Protein AF-A0A533XWW4-F1 (afdb_monomer_lite)

Structure (mmCIF, N/CA/C/O backbone):
data_AF-A0A533XWW4-F1
#
_entry.id   AF-A0A533XWW4-F1
#
loop_
_atom_site.group_PDB
_atom_site.id
_atom_site.type_symbol
_atom_site.label_atom_id
_atom_site.label_alt_id
_atom_site.label_comp_id
_atom_site.label_asym_id
_atom_site.label_entity_id
_atom_site.label_seq_id
_atom_site.pdbx_PDB_ins_code
_atom_site.Cartn_x
_atom_site.Cartn_y
_atom_site.Cartn_z
_atom_site.occupancy
_atom_site.B_iso_or_equiv
_atom_site.auth_seq_id
_atom_site.auth_comp_id
_atom_site.auth_asym_id
_atom_site.auth_atom_id
_atom_site.pdbx_PDB_model_num
ATOM 1 N N . MET A 1 1 ? -3.104 15.341 33.920 1.00 35.41 1 MET A N 1
ATOM 2 C CA . MET A 1 1 ? -3.691 14.794 32.678 1.00 35.41 1 MET A CA 1
ATOM 3 C C . MET A 1 1 ? -2.950 15.408 31.501 1.00 35.41 1 MET A C 1
ATOM 5 O O . MET A 1 1 ? -3.301 16.493 31.060 1.00 35.41 1 MET A O 1
ATOM 9 N N . LEU A 1 2 ? -1.852 14.774 31.086 1.00 34.50 2 LEU A N 1
ATOM 10 C CA . LEU A 1 2 ? -1.050 15.206 29.943 1.00 34.50 2 LEU A CA 1
ATOM 11 C C . LEU A 1 2 ? -1.757 14.670 28.690 1.00 34.50 2 LEU A C 1
ATOM 13 O O . LEU A 1 2 ? -1.839 13.457 28.516 1.00 34.50 2 LEU A O 1
ATOM 17 N N . ARG A 1 3 ? -2.361 15.544 27.879 1.00 37.84 3 ARG A N 1
ATOM 18 C CA . ARG A 1 3 ? -2.904 15.144 26.575 1.00 37.84 3 ARG A CA 1
ATOM 19 C C . ARG A 1 3 ? -1.717 14.771 25.686 1.00 37.84 3 ARG A C 1
ATOM 21 O O . ARG A 1 3 ? -0.974 15.659 25.280 1.00 37.84 3 ARG A O 1
ATOM 28 N N . LEU A 1 4 ? -1.533 13.474 25.441 1.00 42.34 4 LEU A N 1
ATOM 29 C CA . LEU A 1 4 ? -0.709 12.967 24.345 1.00 42.34 4 LEU A CA 1
ATOM 30 C C . LEU A 1 4 ? -1.200 13.645 23.061 1.00 42.34 4 LEU A C 1
ATOM 32 O O . LEU A 1 4 ? -2.386 13.569 22.736 1.00 42.34 4 LEU A O 1
ATOM 36 N N . MET A 1 5 ? -0.324 14.393 22.390 1.00 41.97 5 MET A N 1
ATOM 37 C CA . MET A 1 5 ? -0.609 14.818 21.024 1.00 41.97 5 MET A CA 1
ATOM 38 C C . MET A 1 5 ? -0.634 13.557 20.155 1.00 41.97 5 MET A C 1
ATOM 40 O O . MET A 1 5 ? 0.304 12.772 20.264 1.00 41.97 5 MET A O 1
ATOM 44 N N . PRO A 1 6 ? -1.664 13.350 19.318 1.00 55.75 6 PRO A N 1
ATOM 45 C CA . PRO A 1 6 ? -1.704 12.203 18.419 1.00 55.75 6 PRO A CA 1
ATOM 46 C C . PRO A 1 6 ? -0.539 12.295 17.429 1.00 55.75 6 PRO A C 1
ATOM 48 O O . PRO A 1 6 ? -0.222 13.395 16.957 1.00 55.75 6 PRO A O 1
ATOM 51 N N . LEU A 1 7 ? 0.088 11.161 17.103 1.00 51.41 7 LEU A N 1
ATOM 52 C CA . LEU A 1 7 ? 1.226 11.064 16.179 1.00 51.41 7 LEU A CA 1
ATOM 53 C C . LEU A 1 7 ? 0.977 11.816 14.858 1.00 51.41 7 LEU A C 1
ATOM 55 O O . LEU A 1 7 ? 1.877 12.455 14.309 1.00 51.41 7 LEU A O 1
ATOM 59 N N . ALA A 1 8 ? -0.280 11.835 14.401 1.00 51.16 8 ALA A N 1
ATOM 60 C CA . ALA A 1 8 ? -0.736 12.590 13.240 1.00 51.16 8 ALA A CA 1
ATOM 61 C C . ALA A 1 8 ? -0.413 14.100 13.313 1.00 51.16 8 ALA A C 1
ATOM 63 O O . ALA A 1 8 ? -0.042 14.706 12.305 1.00 51.16 8 ALA A O 1
ATOM 64 N N . LEU A 1 9 ? -0.495 14.727 14.494 1.00 48.00 9 LEU A N 1
ATOM 65 C CA . LEU A 1 9 ? -0.122 16.137 14.666 1.00 48.00 9 LEU A CA 1
ATOM 66 C C . LEU A 1 9 ? 1.398 16.349 14.694 1.00 48.00 9 LEU A C 1
ATOM 68 O O . LEU A 1 9 ? 1.871 17.389 14.233 1.00 48.00 9 LEU A O 1
ATOM 72 N N . ALA A 1 10 ? 2.168 15.386 15.205 1.00 50.72 10 ALA A N 1
ATOM 73 C CA . ALA A 1 10 ? 3.628 15.467 15.213 1.00 50.72 10 ALA A CA 1
ATOM 74 C C . ALA A 1 10 ? 4.204 15.322 13.791 1.00 50.72 10 ALA A C 1
ATOM 76 O O . ALA A 1 10 ? 5.084 16.091 13.396 1.00 50.72 10 ALA A O 1
ATOM 77 N N . CYS A 1 11 ? 3.640 14.426 12.973 1.00 49.22 11 CYS A N 1
ATOM 78 C CA . CYS A 1 11 ? 4.008 14.284 11.562 1.00 49.22 11 CYS A CA 1
ATOM 79 C C . CYS A 1 11 ? 3.660 15.531 10.731 1.00 49.22 11 CYS A C 1
ATOM 81 O O . CYS A 1 11 ? 4.443 15.930 9.864 1.00 49.22 11 CYS A O 1
ATOM 83 N N . ALA A 1 12 ? 2.538 16.199 11.027 1.00 49.59 12 ALA A N 1
ATOM 84 C CA . ALA A 1 12 ? 2.126 17.421 10.332 1.00 49.59 12 ALA A CA 1
ATOM 85 C C . ALA A 1 12 ? 3.141 18.570 10.480 1.00 49.59 12 ALA A C 1
ATOM 87 O O . ALA A 1 12 ? 3.329 19.357 9.551 1.00 49.59 12 ALA A O 1
ATOM 88 N N . LEU A 1 13 ? 3.831 18.651 11.622 1.00 44.44 13 LEU A N 1
ATOM 89 C CA . LEU A 1 13 ? 4.848 19.675 11.875 1.00 44.44 13 LEU A CA 1
ATOM 90 C C . LEU A 1 13 ? 6.190 19.367 11.196 1.00 44.44 13 LEU A C 1
ATOM 92 O O . LEU A 1 13 ? 6.916 20.296 10.846 1.00 44.44 13 LEU A O 1
ATOM 96 N N . TRP A 1 14 ? 6.512 18.092 10.965 1.00 44.16 14 TRP A N 1
ATOM 97 C CA . TRP A 1 14 ? 7.781 17.699 10.345 1.00 44.16 14 TRP A CA 1
ATOM 98 C C . TRP A 1 14 ? 7.737 17.772 8.810 1.00 44.16 14 TRP A C 1
ATOM 100 O O . TRP A 1 14 ? 8.684 18.236 8.176 1.00 44.16 14 TRP A O 1
ATOM 110 N N . VAL A 1 15 ? 6.606 17.407 8.198 1.00 46.91 15 VAL A N 1
ATOM 111 C CA . VAL A 1 15 ? 6.446 17.391 6.731 1.00 46.91 15 VAL A CA 1
ATOM 112 C C . VAL A 1 15 ? 6.350 18.799 6.119 1.00 46.91 15 VAL A C 1
ATOM 114 O O . VAL A 1 15 ? 6.721 19.004 4.961 1.00 46.91 15 VAL A O 1
ATOM 117 N N . ASN A 1 16 ? 5.907 19.797 6.889 1.00 41.97 16 ASN A N 1
ATOM 118 C CA . ASN A 1 16 ? 5.680 21.153 6.381 1.00 41.97 16 ASN A CA 1
ATOM 119 C C . ASN A 1 16 ? 6.978 21.914 6.027 1.00 41.97 16 ASN A C 1
ATOM 121 O O . ASN A 1 16 ? 6.935 22.876 5.265 1.00 41.97 16 ASN A O 1
ATOM 125 N N . SER A 1 17 ? 8.139 21.473 6.526 1.00 36.72 17 SER A N 1
ATOM 126 C CA . SER A 1 17 ? 9.431 22.135 6.272 1.00 36.72 17 SER A CA 1
ATOM 127 C C . SER A 1 17 ? 10.129 21.699 4.975 1.00 36.72 17 SER A C 1
ATOM 129 O O . SER A 1 17 ? 11.136 22.301 4.611 1.00 36.72 17 SER A O 1
ATOM 131 N N . ALA A 1 18 ? 9.622 20.684 4.259 1.00 37.06 18 ALA A N 1
ATOM 132 C CA . ALA A 1 18 ? 10.317 20.089 3.105 1.00 37.06 18 ALA A CA 1
ATOM 133 C C . ALA A 1 18 ? 9.547 20.146 1.767 1.00 37.06 18 ALA A C 1
ATOM 135 O O . ALA A 1 18 ? 10.072 19.724 0.737 1.00 37.06 18 ALA A O 1
ATOM 136 N N . ALA A 1 19 ? 8.309 20.647 1.743 1.00 40.72 19 ALA A N 1
ATOM 137 C CA . ALA A 1 19 ? 7.398 20.487 0.609 1.00 40.72 19 ALA A CA 1
ATOM 138 C C . ALA A 1 19 ? 7.054 21.820 -0.083 1.00 40.72 19 ALA A C 1
ATOM 140 O O . ALA A 1 19 ? 6.301 22.634 0.447 1.00 40.72 19 ALA A O 1
ATOM 141 N N . GLY A 1 20 ? 7.552 22.013 -1.311 1.00 40.22 20 GLY A N 1
ATOM 142 C CA . GLY A 1 20 ? 7.026 23.023 -2.239 1.00 40.22 20 GLY A CA 1
ATOM 143 C C . GLY A 1 20 ? 5.555 22.766 -2.610 1.00 40.22 20 GLY A C 1
ATOM 144 O O . GLY A 1 20 ? 5.030 21.672 -2.400 1.00 40.22 20 GLY A O 1
ATOM 145 N N . GLU A 1 21 ? 4.886 23.771 -3.182 1.00 44.47 21 GLU A N 1
ATOM 146 C CA . GLU A 1 21 ? 3.436 23.802 -3.466 1.00 44.47 21 GLU A CA 1
ATOM 147 C C . GLU A 1 21 ? 2.877 22.584 -4.225 1.00 44.47 21 GLU A C 1
ATOM 149 O O . GLU A 1 21 ? 1.736 22.198 -3.986 1.00 44.47 21 GLU A O 1
ATOM 154 N N . SER A 1 22 ? 3.681 21.913 -5.058 1.00 48.97 22 SER A N 1
ATOM 155 C CA . SER A 1 22 ? 3.277 20.712 -5.809 1.00 48.97 22 SER A CA 1
ATOM 156 C C . SER A 1 22 ? 3.201 19.421 -4.981 1.00 48.97 22 SER A C 1
ATOM 158 O O . SER A 1 22 ? 2.670 18.422 -5.458 1.00 48.97 22 SER A O 1
ATOM 160 N N . ASN A 1 23 ? 3.718 19.410 -3.748 1.00 58.47 23 ASN A N 1
ATOM 161 C CA . ASN A 1 23 ? 3.800 18.209 -2.910 1.00 58.47 23 ASN A CA 1
ATOM 162 C C . ASN A 1 23 ? 2.691 18.151 -1.835 1.00 58.47 23 ASN A C 1
ATOM 164 O O . ASN A 1 23 ? 2.550 17.138 -1.154 1.00 58.47 23 ASN A O 1
ATOM 168 N N . ARG A 1 24 ? 1.881 19.214 -1.686 1.00 61.25 24 ARG A N 1
ATOM 169 C CA . ARG A 1 24 ? 0.810 19.307 -0.670 1.00 61.25 24 ARG A CA 1
ATOM 170 C C . ARG A 1 24 ? -0.312 18.265 -0.834 1.00 61.25 24 ARG A C 1
ATOM 172 O O . ARG A 1 24 ? -0.668 17.665 0.182 1.00 61.25 24 ARG A O 1
ATOM 179 N N . PRO A 1 25 ? -0.833 17.981 -2.048 1.00 67.00 25 PRO A N 1
ATOM 180 C CA . PRO A 1 25 ? -1.888 16.977 -2.214 1.00 67.00 25 PRO A CA 1
ATOM 181 C C . PRO A 1 25 ? -1.401 15.574 -1.833 1.00 67.00 25 PRO A C 1
ATOM 183 O O . PRO A 1 25 ? -2.083 14.857 -1.105 1.00 67.00 25 PRO A O 1
ATOM 186 N N . LEU A 1 26 ? -0.169 15.234 -2.235 1.00 78.69 26 LEU A N 1
ATOM 187 C CA . LEU A 1 26 ? 0.505 13.964 -1.947 1.00 78.69 26 LEU A CA 1
ATOM 188 C C . LEU A 1 26 ? 0.697 13.734 -0.441 1.00 78.69 26 LEU A C 1
ATOM 190 O O . LEU A 1 26 ? 0.470 12.632 0.053 1.00 78.69 26 LEU A O 1
ATOM 194 N N . VAL A 1 27 ? 1.043 14.771 0.323 1.00 83.25 27 VAL A N 1
ATOM 195 C CA . VAL A 1 27 ? 1.107 14.667 1.791 1.00 83.25 27 VAL A CA 1
ATOM 196 C C . VAL A 1 27 ? -0.260 14.311 2.382 1.00 83.25 27 VAL A C 1
ATOM 198 O O . VAL A 1 27 ? -0.339 13.464 3.270 1.00 83.25 27 VAL A O 1
ATOM 201 N N . GLY A 1 28 ? -1.341 14.893 1.855 1.00 88.44 28 GLY A N 1
ATOM 202 C CA . GLY A 1 28 ? -2.703 14.603 2.303 1.00 88.44 28 GLY A CA 1
ATOM 203 C C . GLY A 1 28 ? -3.083 13.124 2.182 1.00 88.44 28 GLY A C 1
ATOM 204 O O . GLY A 1 28 ? -3.747 12.596 3.070 1.00 88.44 28 GLY A O 1
ATOM 205 N N . HIS A 1 29 ? -2.634 12.433 1.131 1.00 92.69 29 HIS A N 1
ATOM 206 C CA . HIS A 1 29 ? -2.883 10.997 0.939 1.00 92.69 29 HIS A CA 1
ATOM 207 C C . HIS A 1 29 ? -2.251 10.142 2.042 1.00 92.69 29 HIS A C 1
ATOM 209 O O . HIS A 1 29 ? -2.929 9.307 2.642 1.00 92.69 29 HIS A O 1
ATOM 215 N N . ILE A 1 30 ? -0.985 10.409 2.369 1.00 93.81 30 ILE A N 1
ATOM 216 C CA . ILE A 1 30 ? -0.261 9.690 3.426 1.00 93.81 30 ILE A CA 1
ATOM 217 C C . ILE A 1 30 ? -0.901 9.943 4.785 1.00 93.81 30 ILE A C 1
ATOM 219 O O . ILE A 1 30 ? -1.168 9.002 5.527 1.00 93.81 30 ILE A O 1
ATOM 223 N N . MET A 1 31 ? -1.200 11.207 5.091 1.00 93.00 31 MET A N 1
ATOM 224 C CA . MET A 1 31 ? -1.840 11.563 6.354 1.00 93.00 31 MET A CA 1
ATOM 225 C C . MET A 1 31 ? -3.202 10.878 6.498 1.00 93.00 31 MET A C 1
ATOM 227 O O . MET A 1 31 ? -3.516 10.375 7.574 1.00 93.00 31 MET A O 1
ATOM 231 N N . ALA A 1 32 ? -4.008 10.828 5.432 1.00 95.38 32 ALA A N 1
ATOM 232 C CA . ALA A 1 32 ? -5.315 10.178 5.472 1.00 95.38 32 ALA A CA 1
ATOM 233 C C . ALA A 1 32 ? -5.200 8.663 5.682 1.00 95.38 32 ALA A C 1
ATOM 235 O O . ALA A 1 32 ? -5.974 8.102 6.451 1.00 95.38 32 ALA A O 1
ATOM 236 N N . LEU A 1 33 ? -4.221 8.003 5.052 1.00 96.88 33 LEU A N 1
ATOM 237 C CA . LEU A 1 33 ? -3.943 6.586 5.298 1.00 96.88 33 LEU A CA 1
ATOM 238 C C . LEU A 1 33 ? -3.525 6.329 6.749 1.00 96.88 33 LEU A C 1
ATOM 240 O O . LEU A 1 33 ? -4.076 5.435 7.384 1.00 96.88 33 LEU A O 1
ATOM 244 N N . LEU A 1 34 ? -2.606 7.134 7.290 1.00 96.19 34 LEU A N 1
ATOM 245 C CA . LEU A 1 34 ? -2.166 7.006 8.681 1.00 96.19 34 LEU A CA 1
ATOM 246 C C . LEU A 1 34 ? -3.325 7.211 9.664 1.00 96.19 34 LEU A C 1
ATOM 248 O O . LEU A 1 34 ? -3.467 6.416 10.585 1.00 96.19 34 LEU A O 1
ATOM 252 N N . ALA A 1 35 ? -4.194 8.199 9.430 1.00 95.81 35 ALA A N 1
ATOM 253 C CA . ALA A 1 35 ? -5.383 8.423 10.255 1.00 95.81 35 ALA A CA 1
ATOM 254 C C . ALA A 1 35 ? -6.359 7.232 10.211 1.00 95.81 35 ALA A C 1
ATOM 256 O O . ALA A 1 35 ? -6.913 6.842 11.234 1.00 95.81 35 ALA A O 1
ATOM 257 N N . VAL A 1 36 ? -6.542 6.613 9.039 1.00 97.56 36 VAL A N 1
ATOM 258 C CA . VAL A 1 36 ? -7.357 5.394 8.896 1.00 97.56 36 VAL A CA 1
ATOM 259 C C . VAL A 1 36 ? -6.735 4.207 9.638 1.00 97.56 36 VAL A C 1
ATOM 261 O O . VAL A 1 36 ? -7.461 3.416 10.236 1.00 97.56 36 VAL A O 1
ATOM 264 N N . PHE A 1 37 ? -5.409 4.062 9.616 1.00 97.88 37 PHE A N 1
ATOM 265 C CA . PHE A 1 37 ? -4.715 2.996 10.345 1.00 97.88 37 PHE A CA 1
ATOM 266 C C . PHE A 1 37 ? -4.738 3.213 11.861 1.00 97.88 37 PHE A C 1
ATOM 268 O O . PHE A 1 37 ? -4.892 2.247 12.607 1.00 97.88 37 PHE A O 1
ATOM 275 N N . GLU A 1 38 ? -4.636 4.465 12.310 1.00 96.12 38 GLU A N 1
ATOM 276 C CA . GLU A 1 38 ? -4.811 4.854 13.713 1.00 96.12 38 GLU A CA 1
ATOM 277 C C . GLU A 1 38 ? -6.229 4.522 14.188 1.00 96.12 38 GLU A C 1
ATOM 279 O O . GLU A 1 38 ? -6.406 3.875 15.214 1.00 96.12 38 GLU A O 1
ATOM 284 N N . GLU A 1 39 ? -7.247 4.874 13.398 1.00 96.75 39 GLU A N 1
ATOM 285 C CA . GLU A 1 39 ? -8.649 4.591 13.717 1.00 96.75 39 GLU A CA 1
ATOM 286 C C . GLU A 1 39 ? -8.971 3.086 13.759 1.00 96.75 39 GLU A C 1
ATOM 288 O O . GLU A 1 39 ? -9.871 2.660 14.485 1.00 96.75 39 GLU A O 1
ATOM 293 N N . ALA A 1 40 ? -8.235 2.271 13.003 1.00 97.12 40 ALA A N 1
ATOM 294 C CA . ALA A 1 40 ? -8.332 0.815 13.061 1.00 97.12 40 ALA A CA 1
ATOM 295 C C . ALA A 1 40 ? -7.555 0.184 14.230 1.00 97.12 40 ALA A C 1
ATOM 297 O O . ALA A 1 40 ? -7.709 -1.019 14.445 1.00 97.12 40 ALA A O 1
ATOM 298 N N . ASP A 1 41 ? -6.746 0.958 14.963 1.00 96.06 41 ASP A N 1
ATOM 299 C CA . ASP A 1 41 ? -5.834 0.472 16.008 1.00 96.06 41 ASP A CA 1
ATOM 300 C C . ASP A 1 41 ? -4.830 -0.575 15.479 1.00 96.06 41 ASP A C 1
ATOM 302 O O .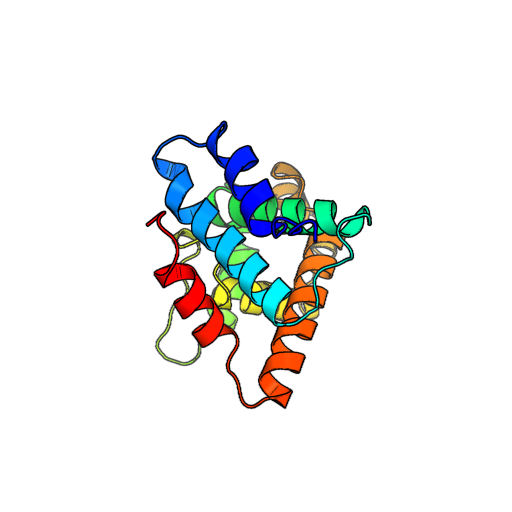 ASP A 1 41 ? -4.597 -1.619 16.085 1.00 96.06 41 ASP A O 1
ATOM 306 N N . VAL A 1 42 ? -4.269 -0.327 14.285 1.00 96.50 42 VAL A N 1
ATOM 307 C CA . VAL A 1 42 ? -3.305 -1.239 13.623 1.00 96.50 42 VAL A CA 1
ATOM 308 C C . VAL A 1 42 ? -1.941 -0.609 13.360 1.00 96.50 42 VAL A C 1
ATOM 310 O O . VAL A 1 42 ? -1.078 -1.230 12.736 1.00 96.50 42 VAL A O 1
ATOM 313 N N . LEU A 1 43 ? -1.736 0.636 13.792 1.00 93.69 43 LEU A N 1
ATOM 314 C CA . LEU A 1 43 ? -0.415 1.245 13.719 1.00 93.69 43 LEU A CA 1
ATOM 315 C C . LEU A 1 43 ? 0.543 0.516 14.671 1.00 93.69 43 LEU A C 1
ATOM 317 O O . LEU A 1 43 ? 0.159 0.192 15.799 1.00 93.69 43 LEU A O 1
ATOM 321 N N . PRO A 1 44 ? 1.802 0.280 14.257 1.00 88.94 44 PRO A N 1
ATOM 322 C CA . PRO A 1 44 ? 2.826 -0.160 15.188 1.00 88.94 44 PRO A CA 1
ATOM 323 C C . PRO A 1 44 ? 2.956 0.841 16.350 1.00 88.94 44 PRO A C 1
ATOM 325 O O . PRO A 1 44 ? 2.733 2.039 16.145 1.00 88.94 44 PRO A O 1
ATOM 328 N N . PRO A 1 45 ? 3.348 0.393 17.557 1.00 86.94 45 PRO A N 1
ATOM 329 C CA . PRO A 1 45 ? 3.563 1.295 18.684 1.00 86.94 45 PRO A CA 1
ATOM 330 C C . PRO A 1 45 ? 4.518 2.434 18.315 1.00 86.94 45 PRO A C 1
ATOM 332 O O . PRO A 1 45 ? 5.547 2.192 17.691 1.00 86.94 45 PRO A O 1
ATOM 335 N N . GLU A 1 46 ? 4.229 3.663 18.749 1.00 79.06 46 GLU A N 1
ATOM 336 C CA . GLU A 1 46 ? 5.008 4.856 18.366 1.00 79.06 46 GLU A CA 1
ATOM 337 C C . GLU A 1 46 ? 6.502 4.762 18.723 1.00 79.06 46 GLU A C 1
ATOM 339 O O . GLU A 1 46 ? 7.355 5.352 18.065 1.00 79.06 46 GLU A O 1
ATOM 344 N N . THR A 1 47 ? 6.830 4.013 19.778 1.00 81.50 47 THR A N 1
ATOM 345 C CA . THR A 1 47 ? 8.206 3.787 20.238 1.00 81.50 47 THR A CA 1
ATOM 346 C C . THR A 1 47 ? 8.924 2.670 19.478 1.00 81.50 47 THR A C 1
ATOM 348 O O . THR A 1 47 ? 10.117 2.455 19.702 1.00 81.50 47 THR A O 1
ATOM 351 N N . ALA A 1 48 ? 8.219 1.933 18.616 1.00 86.56 48 ALA A N 1
ATOM 352 C CA . ALA A 1 48 ? 8.780 0.851 17.825 1.00 86.56 48 ALA A CA 1
ATOM 353 C C . ALA A 1 48 ? 9.421 1.395 16.533 1.00 86.56 48 ALA A C 1
ATOM 355 O O . ALA A 1 48 ? 8.833 2.253 15.872 1.00 86.56 48 ALA A O 1
ATOM 356 N N . PRO A 1 49 ? 10.582 0.857 16.108 1.00 87.88 49 PRO A N 1
ATOM 357 C CA . PRO A 1 49 ? 11.199 1.218 14.827 1.00 87.88 49 PRO A CA 1
ATOM 358 C C . PRO A 1 49 ? 10.250 1.069 13.626 1.00 87.88 49 PRO A C 1
ATOM 360 O O . PRO A 1 49 ? 10.260 1.900 12.719 1.00 87.88 49 PRO A O 1
ATOM 363 N N . GLU A 1 50 ? 9.370 0.065 13.675 1.00 89.75 50 GLU A N 1
ATOM 364 C CA . GLU A 1 50 ? 8.406 -0.269 12.622 1.00 89.75 50 GLU A CA 1
ATOM 365 C C . GLU A 1 50 ? 7.412 0.871 12.319 1.00 89.75 50 GLU A C 1
ATOM 367 O O . GLU A 1 50 ? 6.971 1.017 11.180 1.00 89.75 50 GLU A O 1
ATOM 372 N N . ALA A 1 51 ? 7.084 1.730 13.296 1.00 88.06 51 ALA A N 1
ATOM 373 C CA . ALA A 1 51 ? 6.208 2.883 13.064 1.00 88.06 51 ALA A CA 1
ATOM 374 C C . ALA A 1 51 ? 6.853 3.891 12.098 1.00 88.06 51 ALA A C 1
ATOM 376 O O . ALA A 1 51 ? 6.206 4.392 11.175 1.00 88.06 51 ALA A O 1
ATOM 377 N N . ASN A 1 52 ? 8.150 4.152 12.274 1.00 90.06 52 ASN A N 1
ATOM 378 C CA . ASN A 1 52 ? 8.905 5.036 11.392 1.00 90.06 52 ASN A CA 1
ATOM 379 C C . ASN A 1 52 ? 9.137 4.395 10.014 1.00 90.06 52 ASN A C 1
ATOM 381 O O . ASN A 1 52 ? 9.052 5.076 8.991 1.00 90.06 52 ASN A O 1
ATOM 385 N N . GLU A 1 53 ? 9.375 3.082 9.981 1.00 94.25 53 GLU A N 1
ATOM 386 C CA . GLU A 1 53 ? 9.483 2.310 8.737 1.00 94.25 53 GLU A CA 1
ATOM 387 C C . GLU A 1 53 ? 8.190 2.382 7.915 1.00 94.25 53 GLU A C 1
ATOM 389 O O . GLU A 1 53 ? 8.251 2.667 6.723 1.00 94.25 53 GLU A O 1
ATOM 394 N N . LEU A 1 54 ? 7.015 2.241 8.540 1.00 95.94 54 LEU A N 1
ATOM 395 C CA . LEU A 1 54 ? 5.728 2.351 7.847 1.00 95.94 54 LEU A CA 1
ATOM 396 C C . LEU A 1 54 ? 5.537 3.733 7.206 1.00 95.94 54 LEU A C 1
ATOM 398 O O . LEU A 1 54 ? 5.103 3.832 6.056 1.00 95.94 54 LEU A O 1
ATOM 402 N N . ILE A 1 55 ? 5.866 4.806 7.930 1.00 92.44 55 ILE A N 1
ATOM 403 C CA . ILE A 1 55 ? 5.757 6.177 7.410 1.00 92.44 55 ILE A CA 1
ATOM 404 C C . ILE A 1 55 ? 6.681 6.360 6.200 1.00 92.44 55 ILE A C 1
ATOM 406 O O . ILE A 1 55 ? 6.251 6.882 5.167 1.00 92.44 55 ILE A O 1
ATOM 410 N N . HIS A 1 56 ? 7.933 5.906 6.296 1.00 94.19 56 HIS A N 1
ATOM 411 C CA . HIS A 1 56 ? 8.879 5.958 5.183 1.00 94.19 56 HIS A CA 1
ATOM 412 C C . HIS A 1 56 ? 8.403 5.134 3.986 1.00 94.19 56 HIS A C 1
ATOM 414 O O . HIS A 1 56 ? 8.380 5.665 2.875 1.00 94.19 56 HIS A O 1
ATOM 420 N N . ALA A 1 57 ? 7.946 3.901 4.213 1.00 97.00 57 ALA A N 1
ATOM 421 C CA . ALA A 1 57 ? 7.419 3.015 3.184 1.00 97.00 57 ALA A CA 1
ATOM 422 C C . ALA A 1 57 ? 6.279 3.677 2.396 1.00 97.00 57 ALA A C 1
ATOM 424 O O . ALA A 1 57 ? 6.304 3.691 1.163 1.00 97.00 57 ALA A O 1
ATOM 425 N N . LEU A 1 58 ? 5.320 4.298 3.093 1.00 97.00 58 LEU A N 1
ATOM 426 C CA . LEU A 1 58 ? 4.194 5.004 2.476 1.00 97.00 58 LEU A CA 1
ATOM 427 C C . LEU A 1 58 ? 4.663 6.206 1.638 1.00 97.00 58 LEU A C 1
ATOM 429 O O . LEU A 1 58 ? 4.270 6.350 0.477 1.00 97.00 58 LEU A O 1
ATOM 433 N N . ILE A 1 59 ? 5.529 7.059 2.198 1.00 94.56 59 ILE A N 1
ATOM 434 C CA . ILE A 1 59 ? 6.035 8.262 1.515 1.00 94.56 59 ILE A CA 1
ATOM 435 C C . ILE A 1 59 ? 6.844 7.888 0.267 1.00 94.56 59 ILE A C 1
ATOM 437 O O . ILE A 1 59 ? 6.638 8.455 -0.810 1.00 94.56 59 ILE A O 1
ATOM 441 N N . GLN A 1 60 ? 7.763 6.936 0.404 1.00 96.56 60 GLN A N 1
ATOM 442 C CA . GLN A 1 60 ? 8.665 6.511 -0.662 1.00 96.56 60 GLN A CA 1
ATOM 443 C C . GLN A 1 60 ? 7.917 5.760 -1.762 1.00 96.56 60 GLN A C 1
ATOM 445 O O . GLN A 1 60 ? 8.150 6.016 -2.942 1.00 96.56 60 GLN A O 1
ATOM 450 N N . THR A 1 61 ? 6.948 4.917 -1.401 1.00 97.50 61 THR A N 1
ATOM 451 C CA . THR A 1 61 ? 6.100 4.227 -2.382 1.00 97.50 61 THR A CA 1
ATOM 452 C C . THR A 1 61 ? 5.226 5.205 -3.146 1.00 97.50 61 THR A C 1
ATOM 454 O O . THR A 1 61 ? 5.114 5.089 -4.364 1.00 97.50 61 THR A O 1
ATOM 457 N N . GLN A 1 62 ? 4.663 6.221 -2.487 1.00 96.38 62 GLN A N 1
ATOM 458 C CA . GLN A 1 62 ? 3.954 7.280 -3.199 1.00 96.38 62 GLN A CA 1
ATOM 459 C C . GLN A 1 62 ? 4.874 8.032 -4.167 1.00 96.38 62 GLN A C 1
ATOM 461 O O . GLN A 1 62 ? 4.466 8.344 -5.288 1.00 96.38 62 GLN A O 1
ATOM 466 N N . ALA A 1 63 ? 6.114 8.317 -3.766 1.00 94.81 63 ALA A N 1
ATOM 467 C CA . ALA A 1 63 ? 7.088 8.933 -4.657 1.00 94.81 63 ALA A CA 1
ATOM 468 C C . ALA A 1 63 ? 7.409 8.022 -5.855 1.00 94.81 63 ALA A C 1
ATOM 470 O O . ALA A 1 63 ? 7.376 8.498 -6.987 1.00 94.81 63 ALA A O 1
ATOM 471 N N . ALA A 1 64 ? 7.629 6.723 -5.639 1.00 96.69 64 ALA A N 1
ATOM 472 C CA . ALA A 1 64 ? 7.866 5.759 -6.712 1.00 96.69 64 ALA A CA 1
ATOM 473 C C . ALA A 1 64 ? 6.667 5.659 -7.671 1.00 96.69 64 ALA A C 1
ATOM 475 O O . ALA A 1 64 ? 6.840 5.724 -8.887 1.00 96.69 64 ALA A O 1
ATOM 476 N N . LEU A 1 65 ? 5.449 5.579 -7.131 1.00 95.94 65 LEU A N 1
ATOM 477 C CA . LEU A 1 65 ? 4.199 5.528 -7.891 1.00 95.94 65 LEU A CA 1
ATOM 478 C C . LEU A 1 65 ? 4.027 6.754 -8.800 1.00 95.94 65 LEU A C 1
ATOM 480 O O . LEU A 1 65 ? 3.654 6.623 -9.964 1.00 95.94 65 LEU A O 1
ATOM 484 N N . THR A 1 66 ? 4.319 7.944 -8.273 1.00 94.06 66 THR A N 1
ATOM 485 C CA . THR A 1 66 ? 4.036 9.219 -8.953 1.00 94.06 66 THR A CA 1
ATOM 486 C C . THR A 1 66 ? 5.188 9.734 -9.816 1.00 94.06 66 THR A C 1
ATOM 488 O O . THR A 1 66 ? 4.946 10.488 -10.758 1.00 94.06 66 THR A O 1
ATOM 491 N N . LYS A 1 67 ? 6.439 9.364 -9.510 1.00 94.38 67 LYS A N 1
ATOM 492 C CA . LYS A 1 67 ? 7.643 9.989 -10.093 1.00 94.38 67 LYS A CA 1
ATOM 493 C C . LYS A 1 67 ? 8.609 9.015 -10.762 1.00 94.38 67 LYS A C 1
ATOM 495 O O . LYS A 1 67 ? 9.529 9.487 -11.428 1.00 94.38 67 LYS A O 1
ATOM 500 N N . SER A 1 68 ? 8.453 7.696 -10.608 1.00 94.94 68 SER A N 1
ATOM 501 C CA . SER A 1 68 ? 9.398 6.748 -11.212 1.00 94.94 68 SER A CA 1
ATOM 502 C C . SER A 1 68 ? 9.437 6.897 -12.732 1.00 94.94 68 SER A C 1
ATOM 504 O O . SER A 1 68 ? 8.402 6.939 -13.399 1.00 94.94 68 SER A O 1
ATOM 506 N N . THR A 1 69 ? 10.644 6.956 -13.289 1.00 95.88 69 THR A N 1
ATOM 507 C CA . THR A 1 69 ? 10.887 6.947 -14.737 1.00 95.88 69 THR A CA 1
ATOM 508 C C . THR A 1 69 ? 11.248 5.551 -15.245 1.00 95.88 69 THR A C 1
ATOM 510 O O . THR A 1 69 ? 11.207 5.320 -16.455 1.00 95.88 69 THR A O 1
ATOM 513 N N . ASN A 1 70 ? 11.518 4.600 -14.342 1.00 97.81 70 ASN A N 1
ATOM 514 C CA . ASN A 1 70 ? 11.826 3.215 -14.676 1.00 97.81 70 ASN A CA 1
AT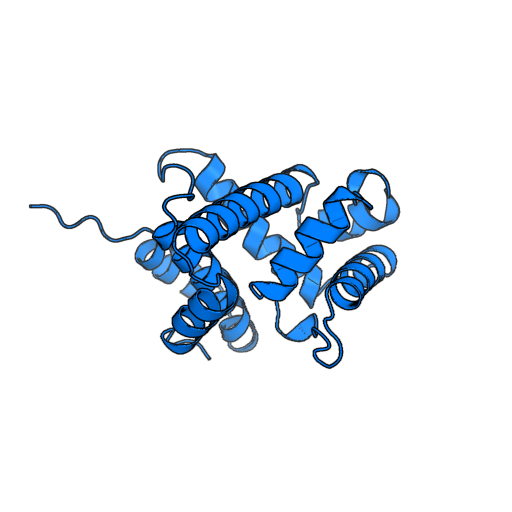OM 515 C C . ASN A 1 70 ? 10.617 2.543 -15.372 1.00 97.81 70 ASN A C 1
ATOM 517 O O . ASN A 1 70 ? 9.544 2.399 -14.770 1.00 97.81 70 ASN A O 1
ATOM 521 N N . PRO A 1 71 ? 10.752 2.085 -16.634 1.00 97.50 71 PRO A N 1
ATOM 522 C CA . PRO A 1 71 ? 9.628 1.527 -17.383 1.00 97.50 71 PRO A CA 1
ATOM 523 C C . PRO A 1 71 ? 9.058 0.229 -16.807 1.00 97.50 71 PRO A C 1
ATOM 525 O O . PRO A 1 71 ? 7.892 -0.074 -17.059 1.00 97.50 71 PRO A O 1
ATOM 528 N N . ALA A 1 72 ? 9.858 -0.583 -16.112 1.00 97.88 72 ALA A N 1
ATOM 529 C CA . ALA A 1 72 ? 9.389 -1.822 -15.496 1.00 97.88 72 ALA A CA 1
ATOM 530 C C . ALA A 1 72 ? 8.546 -1.515 -14.253 1.00 97.88 72 ALA A C 1
ATOM 532 O O . ALA A 1 72 ? 7.420 -1.997 -14.153 1.00 97.88 72 ALA A O 1
ATOM 533 N N . THR A 1 73 ? 9.033 -0.636 -13.375 1.00 97.56 73 THR A N 1
ATOM 534 C CA . THR A 1 73 ? 8.314 -0.193 -12.170 1.00 97.56 73 THR A CA 1
ATOM 535 C C . THR A 1 73 ? 7.008 0.521 -12.513 1.00 97.56 73 THR A C 1
ATOM 537 O O . THR A 1 73 ? 5.961 0.176 -11.969 1.00 97.56 73 THR A O 1
ATOM 540 N N . ARG A 1 74 ? 7.019 1.439 -13.491 1.00 96.44 74 ARG A N 1
ATOM 541 C CA . ARG A 1 74 ? 5.791 2.098 -13.972 1.00 96.44 74 ARG A CA 1
ATOM 542 C C . ARG A 1 74 ? 4.757 1.101 -14.494 1.00 96.44 74 ARG A C 1
ATOM 544 O O . ARG A 1 74 ? 3.575 1.232 -14.194 1.00 96.44 74 ARG A O 1
ATOM 551 N N . ARG A 1 75 ? 5.193 0.107 -15.279 1.00 96.31 75 ARG A N 1
ATOM 552 C CA . ARG A 1 75 ? 4.306 -0.949 -15.796 1.00 96.31 75 ARG A CA 1
ATOM 553 C C . ARG A 1 75 ? 3.765 -1.834 -14.681 1.00 96.31 75 ARG A C 1
ATOM 555 O O . ARG A 1 75 ? 2.603 -2.212 -14.742 1.00 96.31 75 ARG A O 1
ATOM 562 N N . TRP A 1 76 ? 4.581 -2.138 -13.676 1.00 96.69 76 TRP A N 1
ATOM 563 C CA . TRP A 1 76 ? 4.161 -2.924 -12.521 1.00 96.69 76 TRP A CA 1
ATOM 564 C C . TRP A 1 76 ? 3.053 -2.210 -11.734 1.00 96.69 76 TRP A C 1
ATOM 566 O O . TRP A 1 76 ? 2.006 -2.808 -11.502 1.00 96.69 76 TRP A O 1
ATOM 576 N N . PHE A 1 77 ? 3.217 -0.915 -11.430 1.00 96.25 77 PHE A N 1
ATOM 577 C CA . PHE A 1 77 ? 2.159 -0.121 -10.792 1.00 96.25 77 PHE A CA 1
ATOM 578 C C . PHE A 1 77 ? 0.909 -0.009 -11.668 1.00 96.25 77 PHE A C 1
ATOM 580 O O . PHE A 1 77 ? -0.196 -0.217 -11.180 1.00 96.25 77 PHE A O 1
ATOM 587 N N . ALA A 1 78 ? 1.069 0.262 -12.966 1.00 94.12 78 ALA A N 1
ATOM 588 C CA . ALA A 1 78 ? -0.064 0.344 -13.883 1.00 94.12 78 ALA A CA 1
ATOM 589 C C . ALA A 1 78 ? -0.851 -0.977 -13.957 1.00 94.12 78 ALA A C 1
ATOM 591 O O . ALA A 1 78 ? -2.074 -0.958 -14.019 1.00 94.12 78 ALA A O 1
ATOM 592 N N . GLU A 1 79 ? -0.182 -2.133 -13.927 1.00 94.12 79 GLU A N 1
ATOM 593 C CA . GLU A 1 79 ? -0.868 -3.428 -13.880 1.00 94.12 79 GLU A CA 1
ATOM 594 C C . GLU A 1 79 ? -1.639 -3.622 -12.572 1.00 94.12 79 GLU A C 1
ATOM 596 O O . GLU A 1 79 ? -2.784 -4.073 -12.609 1.00 94.12 79 GLU A O 1
ATOM 601 N N . ALA A 1 80 ? -1.034 -3.260 -11.437 1.00 94.25 80 ALA A N 1
ATOM 602 C CA . ALA A 1 80 ? -1.687 -3.347 -10.136 1.00 94.25 80 ALA A CA 1
ATOM 603 C C . ALA A 1 80 ? -2.987 -2.533 -10.112 1.00 94.25 80 ALA A C 1
ATOM 605 O O . ALA A 1 80 ? -4.045 -3.063 -9.773 1.00 94.25 80 ALA A O 1
ATOM 606 N N . LEU A 1 81 ? -2.914 -1.272 -10.548 1.00 93.06 81 LEU A N 1
ATOM 607 C CA . LEU A 1 81 ? -4.055 -0.360 -10.587 1.00 93.06 81 LEU A CA 1
ATOM 608 C C . LEU A 1 81 ? -5.156 -0.869 -11.525 1.00 93.06 81 LEU A C 1
ATOM 610 O O . LEU A 1 81 ? -6.297 -0.995 -11.086 1.00 93.06 81 LEU A O 1
ATOM 614 N N . ARG A 1 82 ? -4.809 -1.292 -12.749 1.00 89.81 82 ARG A N 1
ATOM 615 C CA . ARG A 1 82 ? -5.785 -1.818 -13.723 1.00 89.81 82 ARG A CA 1
ATOM 616 C C . ARG A 1 82 ? -6.520 -3.068 -13.242 1.00 89.81 82 ARG A C 1
ATOM 618 O O . ARG A 1 82 ? -7.678 -3.271 -13.582 1.00 89.81 82 ARG A O 1
ATOM 625 N N . ARG A 1 83 ? -5.865 -3.941 -12.467 1.00 82.50 83 ARG A N 1
ATOM 626 C CA . ARG A 1 83 ? -6.491 -5.181 -11.965 1.00 82.50 83 ARG A CA 1
ATOM 627 C C . ARG A 1 83 ? -7.412 -4.973 -10.772 1.00 82.50 83 ARG A C 1
ATOM 629 O O . ARG A 1 83 ? -8.224 -5.851 -10.494 1.00 82.50 83 ARG A O 1
ATOM 636 N N . SER A 1 84 ? -7.287 -3.848 -10.075 1.00 75.75 84 SER A N 1
ATOM 637 C CA . SER A 1 84 ? -8.198 -3.488 -8.985 1.00 75.75 84 SER A CA 1
ATOM 638 C C . SER A 1 84 ? -9.526 -2.895 -9.452 1.00 75.75 84 SER A C 1
ATOM 640 O O . SER A 1 84 ? -10.431 -2.719 -8.637 1.00 75.75 84 SER A O 1
ATOM 642 N N . GLU A 1 85 ? -9.661 -2.586 -10.744 1.00 64.62 85 GLU A N 1
ATOM 643 C CA . GLU A 1 85 ? -10.840 -1.914 -11.277 1.00 64.62 85 GLU A CA 1
ATOM 644 C C . GLU A 1 85 ? -12.079 -2.814 -11.174 1.00 64.62 85 GLU A C 1
ATOM 646 O O . GLU A 1 85 ? -12.225 -3.819 -11.873 1.00 64.62 85 GLU A O 1
ATOM 651 N N . ALA A 1 86 ? -13.031 -2.413 -10.328 1.00 57.47 86 ALA A N 1
ATOM 652 C CA . ALA A 1 86 ? -14.431 -2.707 -10.600 1.00 57.47 86 ALA A CA 1
ATOM 653 C C . ALA A 1 86 ? -14.834 -1.959 -11.891 1.00 57.47 86 ALA A C 1
ATOM 655 O O . ALA A 1 86 ? -14.298 -0.875 -12.140 1.00 57.47 86 ALA A O 1
ATOM 656 N N . PRO A 1 87 ? -15.769 -2.475 -12.715 1.00 48.44 87 PRO A N 1
ATOM 657 C CA . PRO A 1 87 ? -16.127 -1.830 -13.978 1.00 48.44 87 PRO A CA 1
ATOM 658 C C . PRO A 1 87 ? -16.506 -0.350 -13.778 1.00 48.44 87 PRO A C 1
ATOM 660 O O . PRO A 1 87 ? -17.533 -0.060 -13.164 1.00 48.44 87 PRO A O 1
ATOM 663 N N . GLY A 1 88 ? -15.685 0.578 -14.293 1.00 50.94 88 GLY A N 1
ATOM 664 C CA . GLY A 1 88 ? -15.978 2.019 -14.338 1.00 50.94 88 GLY A CA 1
ATOM 665 C C . GLY A 1 88 ? -15.165 2.955 -13.427 1.00 50.94 88 GLY A C 1
ATOM 666 O O . GLY A 1 88 ? -15.488 4.140 -13.395 1.00 50.94 88 GLY A O 1
ATOM 667 N N . ALA A 1 89 ? -14.134 2.486 -12.713 1.00 59.88 89 ALA A N 1
ATOM 668 C CA . ALA A 1 89 ? -13.260 3.348 -11.903 1.00 59.88 89 ALA A CA 1
ATOM 669 C C . ALA A 1 89 ? -11.774 3.089 -12.207 1.00 59.88 89 ALA A C 1
ATOM 671 O O . ALA A 1 89 ? -11.138 2.290 -11.526 1.00 59.88 89 ALA A O 1
ATOM 672 N N . GLU A 1 90 ? -11.235 3.754 -13.232 1.00 65.38 90 GLU A N 1
ATOM 673 C CA . GLU A 1 90 ? -9.800 3.722 -13.552 1.00 65.38 90 GLU A CA 1
ATOM 674 C C . GLU A 1 90 ? -9.024 4.501 -12.478 1.00 65.38 90 GLU A C 1
ATOM 676 O O . GLU A 1 90 ? -9.320 5.667 -12.211 1.00 65.38 90 GLU A O 1
ATOM 681 N N . LEU A 1 91 ? -8.064 3.848 -11.817 1.00 79.12 91 LEU A N 1
ATOM 682 C CA . LEU A 1 91 ? -7.214 4.499 -10.816 1.00 79.12 91 LEU A CA 1
ATOM 683 C C . LEU A 1 91 ? -6.028 5.185 -11.509 1.00 79.12 91 LEU A C 1
ATOM 685 O O . LEU A 1 91 ? -5.200 4.514 -12.127 1.00 79.12 91 LEU A O 1
ATOM 689 N N . ASP A 1 92 ? -5.895 6.504 -11.352 1.00 83.31 92 ASP A N 1
ATOM 690 C CA . ASP A 1 92 ? -4.751 7.255 -11.880 1.00 83.31 92 ASP A CA 1
ATOM 691 C C . ASP A 1 92 ? -3.610 7.306 -10.852 1.00 83.31 92 ASP A C 1
ATOM 693 O O . ASP A 1 92 ? -3.739 7.864 -9.762 1.00 83.31 92 ASP A O 1
ATOM 697 N N . ALA A 1 93 ? -2.440 6.779 -11.223 1.00 83.50 93 ALA A N 1
ATOM 698 C CA . ALA A 1 93 ? -1.225 6.854 -10.410 1.00 83.50 93 ALA A CA 1
ATOM 699 C C . ALA A 1 93 ? -0.832 8.298 -10.033 1.00 83.50 93 ALA A C 1
ATOM 701 O O . ALA A 1 93 ? -0.141 8.504 -9.034 1.00 83.50 93 ALA A O 1
ATOM 702 N N . ARG A 1 94 ? -1.260 9.307 -10.807 1.00 83.50 94 ARG A N 1
ATOM 703 C CA . ARG A 1 94 ? -1.018 10.733 -10.526 1.00 83.50 94 ARG A CA 1
ATOM 704 C C . ARG A 1 94 ? -1.803 11.257 -9.327 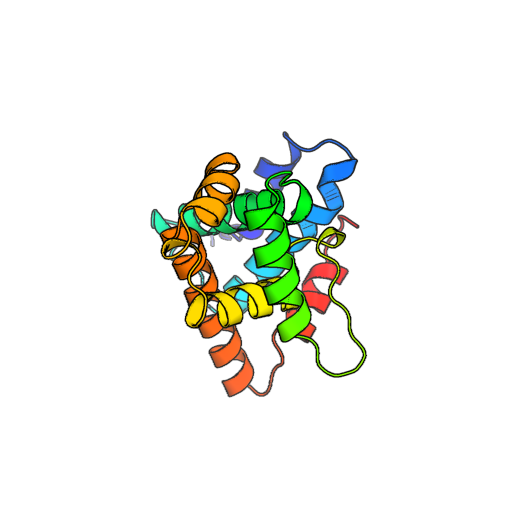1.00 83.50 94 ARG A C 1
ATOM 706 O O . ARG A 1 94 ? -1.376 12.249 -8.741 1.00 83.50 94 ARG A O 1
ATOM 713 N N . GLU A 1 95 ? -2.891 10.594 -8.939 1.00 85.62 95 GLU A N 1
ATOM 714 C CA . GLU A 1 95 ? -3.634 10.917 -7.714 1.00 85.62 95 GLU A CA 1
ATOM 715 C C . GLU A 1 95 ? -2.864 10.523 -6.447 1.00 85.62 95 GLU A C 1
ATOM 717 O O . GLU A 1 95 ? -3.247 10.894 -5.344 1.00 85.62 95 GLU A O 1
ATOM 722 N N . GLY A 1 96 ? -1.747 9.807 -6.584 1.00 90.44 96 GLY A N 1
ATOM 723 C CA . GLY A 1 96 ? -0.925 9.391 -5.460 1.00 90.44 96 GLY A CA 1
ATOM 724 C C . GLY A 1 96 ? -1.442 8.127 -4.784 1.00 90.44 96 GLY A C 1
ATOM 725 O O . GLY A 1 96 ? -2.216 7.346 -5.340 1.00 90.44 96 GLY A O 1
ATOM 726 N N . LEU A 1 97 ? -0.947 7.881 -3.572 1.00 94.75 97 LEU A N 1
ATOM 727 C CA . LEU A 1 97 ? -1.205 6.636 -2.858 1.00 94.75 97 LEU A CA 1
ATOM 728 C C . LEU A 1 97 ? -2.538 6.729 -2.103 1.00 94.75 97 LEU A C 1
ATOM 730 O O . LEU A 1 97 ? -2.577 6.949 -0.896 1.00 94.75 97 LEU A O 1
ATOM 734 N N . THR A 1 98 ? -3.649 6.596 -2.826 1.00 95.00 98 THR A N 1
ATOM 735 C CA . THR A 1 98 ? -4.991 6.511 -2.229 1.00 95.00 98 THR A CA 1
ATOM 736 C C . THR A 1 98 ? -5.215 5.169 -1.524 1.00 95.00 98 THR A C 1
ATOM 738 O O . THR A 1 98 ? -4.475 4.209 -1.745 1.00 95.00 98 THR A O 1
ATOM 741 N N . SER A 1 99 ? -6.276 5.043 -0.714 1.00 95.88 99 SER A N 1
ATOM 742 C CA . SER A 1 99 ? -6.632 3.739 -0.120 1.00 95.88 99 SER A CA 1
ATOM 743 C C . SER A 1 99 ? -6.931 2.658 -1.160 1.00 95.88 99 SER A C 1
ATOM 745 O O . SER A 1 99 ? -6.651 1.490 -0.906 1.00 95.88 99 SER A O 1
ATOM 747 N N . ARG A 1 100 ? -7.478 3.030 -2.325 1.00 95.06 100 ARG A N 1
ATOM 748 C CA . ARG A 1 100 ? -7.721 2.102 -3.440 1.00 95.06 100 ARG A CA 1
ATOM 749 C C . ARG A 1 100 ? -6.425 1.734 -4.153 1.00 95.06 100 ARG A C 1
ATOM 751 O O . ARG A 1 100 ? -6.201 0.561 -4.420 1.00 95.06 100 ARG A O 1
ATOM 758 N N . ALA A 1 101 ? -5.545 2.706 -4.392 1.00 95.62 101 ALA A N 1
ATOM 759 C CA . ALA A 1 101 ? -4.235 2.441 -4.980 1.00 95.62 101 ALA A CA 1
ATOM 760 C C . ALA A 1 101 ? -3.389 1.525 -4.081 1.00 95.62 101 ALA A C 1
ATOM 762 O O . ALA A 1 101 ? -2.786 0.572 -4.568 1.00 95.62 101 ALA A O 1
ATOM 763 N N . LEU A 1 102 ? -3.385 1.764 -2.766 1.00 97.12 102 LEU A N 1
ATOM 764 C CA . LEU A 1 102 ? -2.677 0.908 -1.818 1.00 97.12 102 LEU A CA 1
ATOM 765 C C . LEU A 1 102 ? -3.267 -0.509 -1.773 1.00 97.12 102 LEU A C 1
ATOM 767 O O . LEU A 1 102 ? -2.505 -1.474 -1.7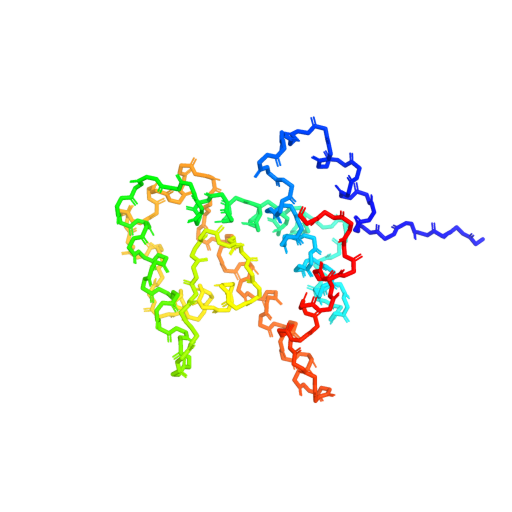63 1.00 97.12 102 LEU A O 1
ATOM 771 N N . GLU A 1 103 ? -4.597 -0.653 -1.807 1.00 96.56 103 GLU A N 1
ATOM 772 C CA . GLU A 1 103 ? -5.230 -1.974 -1.909 1.00 96.56 103 GLU A CA 1
ATOM 773 C C . GLU A 1 103 ? -4.800 -2.717 -3.173 1.00 96.56 103 GLU A C 1
ATOM 775 O O . GLU A 1 103 ? -4.405 -3.880 -3.104 1.00 96.56 103 GLU A O 1
ATOM 780 N N . ALA A 1 104 ? -4.850 -2.031 -4.315 1.00 95.44 104 ALA A N 1
ATOM 781 C CA . ALA A 1 104 ? -4.482 -2.571 -5.613 1.00 95.44 104 ALA A CA 1
ATOM 782 C C . ALA A 1 104 ? -3.032 -3.068 -5.626 1.00 95.44 104 ALA A C 1
ATOM 784 O O . ALA A 1 104 ? -2.752 -4.191 -6.042 1.00 95.44 104 ALA A O 1
ATOM 785 N N . ILE A 1 105 ? -2.116 -2.243 -5.115 1.00 96.31 105 ILE A N 1
ATOM 786 C CA . ILE A 1 105 ? -0.691 -2.559 -4.991 1.00 96.31 105 ILE A CA 1
ATOM 787 C C . ILE A 1 105 ? -0.485 -3.770 -4.078 1.00 96.31 105 ILE A C 1
ATOM 789 O O . ILE A 1 105 ? 0.220 -4.701 -4.465 1.00 96.31 105 ILE A O 1
ATOM 793 N N . ALA A 1 106 ? -1.119 -3.787 -2.901 1.00 95.69 106 ALA A N 1
ATOM 794 C CA . ALA A 1 106 ? -1.000 -4.885 -1.945 1.00 95.69 106 ALA A CA 1
ATOM 795 C C . ALA A 1 106 ? -1.529 -6.210 -2.525 1.00 95.69 106 ALA A C 1
ATOM 797 O O . ALA A 1 106 ? -0.838 -7.225 -2.478 1.00 95.69 106 ALA A O 1
ATOM 798 N N . ALA A 1 107 ? -2.718 -6.196 -3.131 1.00 94.81 107 ALA A N 1
ATOM 799 C CA . ALA A 1 107 ? -3.324 -7.381 -3.737 1.00 94.81 107 ALA A CA 1
ATOM 800 C C . ALA A 1 107 ? -2.522 -7.896 -4.945 1.00 94.81 107 ALA A C 1
ATOM 802 O O . ALA A 1 107 ? -2.386 -9.104 -5.151 1.00 94.81 107 ALA A O 1
ATOM 803 N N . TYR A 1 108 ? -1.970 -6.987 -5.750 1.00 95.62 108 TYR A N 1
ATOM 804 C CA . TYR A 1 108 ? -1.139 -7.359 -6.886 1.00 95.62 108 TYR A CA 1
ATOM 805 C C . TYR A 1 108 ? 0.196 -7.965 -6.437 1.00 95.62 108 TYR A C 1
ATOM 807 O O . TYR A 1 108 ? 0.607 -8.994 -6.977 1.00 95.62 108 TYR A O 1
ATOM 815 N N . ALA A 1 109 ? 0.838 -7.392 -5.415 1.00 95.44 109 ALA A N 1
ATOM 816 C CA . ALA A 1 109 ? 2.095 -7.892 -4.861 1.00 95.44 109 ALA A CA 1
ATOM 817 C C . ALA A 1 109 ? 1.986 -9.326 -4.314 1.00 95.44 109 ALA A C 1
ATOM 819 O O . ALA A 1 109 ? 2.934 -10.093 -4.478 1.00 95.44 109 ALA A O 1
ATOM 820 N N . ASP A 1 110 ? 0.827 -9.721 -3.770 1.00 92.88 110 ASP A N 1
ATOM 821 C CA . ASP A 1 110 ? 0.589 -11.084 -3.264 1.00 92.88 110 ASP A CA 1
ATOM 822 C C . ASP A 1 110 ? 0.751 -12.163 -4.360 1.00 92.88 110 ASP A C 1
ATOM 824 O O . ASP A 1 110 ? 1.104 -13.305 -4.071 1.00 92.88 110 ASP A O 1
ATOM 828 N N . THR A 1 111 ? 0.518 -11.819 -5.633 1.00 94.00 111 THR A N 1
ATOM 829 C CA . THR A 1 111 ? 0.624 -12.756 -6.772 1.00 94.00 111 THR A CA 1
ATOM 830 C C . THR A 1 111 ? 1.740 -12.405 -7.758 1.00 94.00 111 THR A C 1
ATOM 832 O O . THR A 1 111 ? 2.176 -13.257 -8.530 1.00 94.00 111 THR A O 1
ATOM 835 N N . HIS A 1 112 ? 2.221 -11.162 -7.734 1.00 95.06 112 HIS A N 1
ATOM 836 C CA . HIS A 1 112 ? 3.219 -10.608 -8.650 1.00 95.06 112 HIS A CA 1
ATOM 837 C C . HIS A 1 112 ? 4.291 -9.852 -7.861 1.00 95.06 112 HIS A C 1
ATOM 839 O O . HIS A 1 112 ? 4.552 -8.674 -8.122 1.00 95.06 112 HIS A O 1
ATOM 845 N N . SER A 1 113 ? 4.895 -10.532 -6.881 1.00 95.25 113 SER A N 1
ATOM 846 C CA . SER A 1 113 ? 5.881 -9.932 -5.980 1.00 95.25 113 SER A CA 1
ATOM 847 C C . SER A 1 113 ? 6.948 -9.148 -6.758 1.00 95.25 113 SER A C 1
ATOM 849 O O . SER A 1 113 ? 7.581 -9.711 -7.662 1.00 95.25 113 SER A O 1
ATOM 851 N N . PRO A 1 114 ? 7.188 -7.865 -6.422 1.00 94.56 114 PRO A N 1
ATOM 852 C CA . PRO A 1 114 ? 8.206 -7.073 -7.098 1.00 94.56 114 PRO A CA 1
ATOM 853 C C . PRO A 1 114 ? 9.603 -7.669 -6.875 1.00 94.56 114 PRO A C 1
ATOM 855 O O . PRO A 1 114 ? 10.427 -7.610 -7.779 1.00 94.56 114 PRO A O 1
ATOM 858 N N . ALA A 1 115 ? 9.843 -8.355 -5.749 1.00 95.38 115 ALA A N 1
ATOM 859 C CA . ALA A 1 115 ? 11.112 -9.024 -5.447 1.00 95.38 115 ALA A CA 1
ATOM 860 C C . ALA A 1 115 ? 11.490 -10.121 -6.460 1.00 95.38 115 ALA A C 1
ATOM 862 O O . ALA A 1 115 ? 12.672 -10.374 -6.682 1.00 95.38 115 ALA A O 1
ATOM 863 N N . ALA A 1 116 ? 10.506 -10.740 -7.122 1.00 96.12 116 ALA A N 1
ATOM 864 C CA . ALA A 1 116 ? 10.737 -11.723 -8.184 1.00 96.12 116 ALA A CA 1
ATOM 865 C C . ALA A 1 116 ? 11.142 -11.078 -9.527 1.00 96.12 116 ALA A C 1
ATOM 867 O O . ALA A 1 116 ? 11.387 -11.775 -10.514 1.00 96.12 116 ALA A O 1
ATOM 868 N N . ARG A 1 117 ? 11.184 -9.743 -9.589 1.00 96.62 117 ARG A N 1
ATOM 869 C CA . ARG A 1 117 ? 11.410 -8.937 -10.789 1.00 96.62 117 ARG A CA 1
ATOM 870 C C . ARG A 1 117 ? 12.532 -7.923 -10.532 1.00 96.62 117 ARG A C 1
ATOM 872 O O . ARG A 1 117 ? 12.255 -6.794 -10.126 1.00 96.62 117 ARG A O 1
ATOM 879 N N . PRO A 1 118 ? 13.806 -8.288 -10.781 1.00 97.19 118 PRO A N 1
ATOM 880 C CA . PRO A 1 118 ? 14.945 -7.402 -10.521 1.00 97.19 118 PRO A CA 1
ATOM 881 C C . PRO A 1 118 ? 14.847 -6.044 -11.232 1.00 97.19 118 PRO A C 1
ATOM 883 O O . PRO A 1 118 ? 15.265 -5.026 -10.691 1.00 97.19 118 PRO A O 1
ATOM 886 N N . ASP A 1 119 ? 14.246 -6.022 -12.424 1.00 97.69 119 ASP A N 1
ATOM 887 C CA . ASP A 1 119 ? 13.981 -4.816 -13.210 1.00 97.69 119 ASP A CA 1
ATOM 888 C C . ASP A 1 119 ? 12.994 -3.858 -12.524 1.00 97.69 119 ASP A C 1
ATOM 890 O O . ASP A 1 119 ? 13.189 -2.643 -12.550 1.00 97.69 119 ASP A O 1
ATOM 894 N N . VAL A 1 120 ? 11.958 -4.406 -11.882 1.00 98.12 120 VAL A N 1
ATOM 895 C CA . VAL A 1 120 ? 10.989 -3.646 -11.080 1.00 98.12 120 VAL A CA 1
ATOM 896 C C . VAL A 1 120 ? 11.631 -3.163 -9.782 1.00 98.12 120 VAL A C 1
ATOM 898 O O . VAL A 1 120 ? 11.464 -1.994 -9.428 1.00 98.12 120 VAL A O 1
ATOM 901 N N . MET A 1 121 ? 12.383 -4.030 -9.095 1.00 98.12 121 MET A N 1
ATOM 902 C CA . MET A 1 121 ? 13.059 -3.665 -7.847 1.00 98.12 121 MET A CA 1
ATOM 903 C C . MET A 1 121 ? 14.066 -2.541 -8.037 1.00 98.12 121 MET A C 1
ATOM 905 O O . MET A 1 121 ? 14.104 -1.649 -7.198 1.00 98.12 121 MET A O 1
ATOM 909 N N . ALA A 1 122 ? 14.826 -2.534 -9.135 1.00 97.56 122 ALA A N 1
ATOM 910 C CA . ALA A 1 122 ? 15.781 -1.466 -9.413 1.00 97.56 122 ALA A CA 1
ATOM 911 C C . ALA A 1 122 ? 15.110 -0.080 -9.380 1.00 97.56 122 ALA A C 1
ATOM 913 O O . ALA A 1 122 ? 15.593 0.826 -8.709 1.00 97.56 122 ALA A O 1
ATOM 914 N N . GLY A 1 123 ? 13.946 0.066 -10.024 1.00 97.56 123 GLY A N 1
ATOM 915 C CA . GLY A 1 123 ? 13.220 1.337 -10.026 1.00 97.56 123 GLY A CA 1
ATOM 916 C C . GLY A 1 123 ? 12.475 1.656 -8.727 1.00 97.56 123 GLY A C 1
ATOM 917 O O . GLY A 1 123 ? 12.177 2.820 -8.486 1.00 97.56 123 GLY A O 1
ATOM 918 N N . LEU A 1 124 ? 12.178 0.665 -7.878 1.00 97.69 124 LEU A N 1
ATOM 919 C CA . LEU A 1 124 ? 11.675 0.895 -6.514 1.00 97.69 124 LEU A CA 1
ATOM 920 C C . LEU A 1 124 ? 12.801 1.369 -5.581 1.00 97.69 124 LEU A C 1
ATOM 922 O O . LEU A 1 124 ? 12.620 2.300 -4.796 1.00 97.69 124 LEU A O 1
ATOM 926 N N . GLN A 1 125 ? 13.989 0.783 -5.723 1.00 97.81 125 GLN A N 1
ATOM 927 C CA . GLN A 1 125 ? 15.175 1.113 -4.934 1.00 97.81 125 GLN A CA 1
ATOM 928 C C . GLN A 1 125 ? 15.711 2.520 -5.223 1.00 97.81 125 GLN A C 1
ATOM 930 O O . GLN A 1 125 ? 16.251 3.143 -4.314 1.00 97.81 125 GLN A O 1
ATOM 935 N N . GLU A 1 126 ? 15.485 3.075 -6.421 1.00 97.69 126 GLU A N 1
ATOM 936 C CA . GLU A 1 126 ? 15.727 4.502 -6.716 1.00 97.69 126 GLU A CA 1
ATOM 937 C C . GLU A 1 126 ? 14.988 5.447 -5.745 1.00 97.69 126 GLU A C 1
ATOM 939 O O . GLU A 1 126 ? 15.427 6.573 -5.515 1.00 97.69 126 GLU A O 1
ATOM 944 N N . PHE A 1 127 ? 13.887 4.983 -5.146 1.00 97.00 127 PHE A N 1
ATOM 945 C CA . PHE A 1 127 ? 13.091 5.712 -4.156 1.00 97.00 127 PHE A CA 1
ATOM 946 C C . PHE A 1 127 ? 13.281 5.184 -2.729 1.00 97.00 127 PHE A C 1
ATOM 948 O O . PHE A 1 127 ? 12.588 5.636 -1.821 1.00 97.00 127 PHE A O 1
ATOM 955 N N . ASN A 1 128 ? 14.245 4.284 -2.516 1.00 97.38 128 ASN A N 1
ATOM 956 C CA . ASN A 1 128 ? 14.505 3.563 -1.266 1.00 97.38 128 ASN A CA 1
ATOM 957 C C . ASN A 1 128 ? 13.397 2.584 -0.844 1.00 97.38 128 ASN A C 1
ATOM 959 O O . ASN A 1 128 ? 13.355 2.188 0.313 1.00 97.38 128 ASN A O 1
ATOM 963 N N . VAL A 1 129 ? 12.542 2.150 -1.775 1.00 97.69 129 VAL A N 1
ATOM 964 C CA . VAL A 1 129 ? 11.500 1.155 -1.489 1.00 97.69 129 VAL A CA 1
ATOM 965 C C . VAL A 1 129 ? 12.079 -0.256 -1.598 1.00 97.69 129 VAL A C 1
ATOM 967 O O . VAL A 1 129 ? 12.556 -0.675 -2.658 1.00 97.69 129 VAL A O 1
ATOM 970 N N . SER A 1 130 ? 12.011 -1.007 -0.504 1.00 97.25 130 SER A N 1
ATOM 971 C CA . SER A 1 130 ? 12.356 -2.426 -0.433 1.00 97.25 130 SER A CA 1
ATOM 972 C C . SER A 1 130 ? 11.122 -3.327 -0.578 1.00 97.25 130 SER A C 1
ATOM 974 O O . SER A 1 130 ? 9.979 -2.878 -0.522 1.00 97.25 130 SER A O 1
ATOM 976 N N . ALA A 1 131 ? 11.337 -4.636 -0.745 1.00 95.62 131 ALA A N 1
ATOM 977 C CA . ALA A 1 131 ? 10.238 -5.604 -0.710 1.00 95.62 131 ALA A CA 1
ATOM 978 C C . ALA A 1 131 ? 9.563 -5.658 0.675 1.00 95.62 131 ALA A C 1
ATOM 980 O O . ALA A 1 131 ? 8.343 -5.760 0.756 1.00 95.62 131 ALA A O 1
ATOM 981 N N . ALA A 1 132 ? 10.349 -5.509 1.749 1.00 96.38 132 ALA A N 1
ATOM 982 C CA . ALA A 1 132 ? 9.838 -5.500 3.116 1.00 96.38 132 ALA A CA 1
ATOM 983 C C . ALA A 1 132 ? 8.906 -4.306 3.378 1.00 96.38 132 ALA A C 1
ATOM 985 O O . ALA A 1 132 ? 7.923 -4.454 4.100 1.00 96.38 132 ALA A O 1
ATOM 986 N N . ASP A 1 133 ? 9.160 -3.158 2.743 1.00 97.25 133 ASP A N 1
ATOM 987 C CA . ASP A 1 133 ? 8.284 -1.982 2.823 1.00 97.25 133 ASP A CA 1
ATOM 988 C C . ASP A 1 133 ? 6.911 -2.261 2.199 1.00 97.25 133 ASP A C 1
ATOM 990 O O . ASP A 1 133 ? 5.877 -1.917 2.777 1.00 97.25 133 ASP A O 1
ATOM 994 N N . ILE A 1 134 ? 6.885 -2.937 1.043 1.00 97.00 134 ILE A N 1
ATOM 995 C CA . ILE A 1 134 ? 5.636 -3.367 0.397 1.00 97.00 134 ILE A CA 1
ATOM 996 C C . ILE A 1 134 ? 4.876 -4.346 1.301 1.00 97.00 134 ILE A C 1
ATOM 998 O O . ILE A 1 134 ? 3.673 -4.173 1.515 1.00 97.00 134 ILE A O 1
ATOM 1002 N N . ASP A 1 135 ? 5.572 -5.323 1.885 1.00 96.56 135 ASP A N 1
ATOM 1003 C CA . ASP A 1 135 ? 4.976 -6.314 2.786 1.00 96.56 135 ASP A CA 1
ATOM 1004 C C . ASP A 1 135 ? 4.430 -5.681 4.077 1.00 96.56 135 ASP A C 1
ATOM 1006 O O . ASP A 1 135 ? 3.354 -6.061 4.556 1.00 96.56 135 ASP A O 1
ATOM 1010 N N . LEU A 1 136 ? 5.149 -4.704 4.641 1.00 96.69 136 LEU A N 1
ATOM 1011 C CA . LEU A 1 136 ? 4.736 -3.928 5.811 1.00 96.69 136 LEU A CA 1
ATOM 1012 C C . LEU A 1 136 ? 3.447 -3.155 5.525 1.00 96.69 136 LEU A C 1
ATOM 1014 O O . LEU A 1 136 ? 2.455 -3.336 6.237 1.00 96.69 136 LEU A O 1
ATOM 1018 N N . MET A 1 137 ? 3.417 -2.358 4.455 1.00 97.50 137 MET A N 1
ATOM 1019 C CA . MET A 1 137 ? 2.214 -1.605 4.090 1.00 97.50 137 MET A CA 1
ATOM 1020 C C . MET A 1 137 ? 1.029 -2.530 3.789 1.00 97.50 137 MET A C 1
ATOM 1022 O O . MET A 1 137 ? -0.083 -2.267 4.246 1.00 97.50 137 MET A O 1
ATOM 1026 N N . ALA A 1 138 ? 1.249 -3.631 3.060 1.00 97.38 138 ALA A N 1
ATOM 1027 C CA . ALA A 1 138 ? 0.200 -4.593 2.730 1.00 97.38 138 ALA A CA 1
ATOM 1028 C C . ALA A 1 138 ? -0.380 -5.264 3.985 1.00 97.38 138 ALA A C 1
ATOM 1030 O O . ALA A 1 138 ? -1.596 -5.441 4.098 1.00 97.38 138 ALA A O 1
ATOM 1031 N N . ARG A 1 139 ? 0.473 -5.615 4.956 1.00 97.50 139 ARG A N 1
ATOM 1032 C CA . ARG A 1 139 ? 0.050 -6.170 6.248 1.00 97.50 139 ARG A CA 1
ATOM 1033 C C . ARG A 1 139 ? -0.828 -5.187 7.019 1.00 97.50 139 ARG A C 1
ATOM 1035 O O . ARG A 1 139 ? -1.944 -5.560 7.377 1.00 97.50 139 ARG A O 1
ATOM 1042 N N . VAL A 1 140 ? -0.354 -3.959 7.233 1.00 98.06 140 VAL A N 1
ATOM 1043 C CA . VAL A 1 140 ? -1.089 -2.927 7.986 1.00 98.06 140 VAL A CA 1
ATOM 1044 C C . VAL A 1 140 ? -2.416 -2.598 7.299 1.00 98.06 140 VAL A C 1
ATOM 1046 O O . VAL A 1 140 ? -3.465 -2.572 7.942 1.00 98.06 140 VAL A O 1
ATOM 1049 N N . TYR A 1 141 ? -2.404 -2.452 5.971 1.00 97.88 141 TYR A N 1
ATOM 1050 C CA . TYR A 1 141 ? -3.614 -2.199 5.195 1.00 97.88 141 TYR A CA 1
ATOM 1051 C C . TYR A 1 141 ? -4.660 -3.311 5.362 1.00 97.88 141 TYR A C 1
ATOM 1053 O O . TYR A 1 141 ? -5.831 -3.032 5.628 1.00 97.88 141 TYR A O 1
ATOM 1061 N N . ARG A 1 142 ? -4.254 -4.584 5.237 1.00 97.75 142 ARG A N 1
ATOM 1062 C CA . ARG A 1 142 ? -5.172 -5.723 5.391 1.00 97.75 142 ARG A CA 1
ATOM 1063 C C . ARG A 1 142 ? -5.747 -5.802 6.801 1.00 97.75 142 ARG A C 1
ATOM 1065 O O . ARG A 1 142 ? -6.949 -6.009 6.928 1.00 97.75 142 ARG A O 1
ATOM 1072 N N . GLN A 1 143 ? -4.929 -5.575 7.830 1.00 98.25 143 GLN A N 1
ATOM 1073 C CA . GLN A 1 143 ? -5.397 -5.533 9.218 1.00 98.25 143 GLN A CA 1
ATOM 1074 C C . GLN A 1 143 ? -6.455 -4.439 9.418 1.00 98.25 143 GLN A C 1
ATOM 1076 O O . GLN A 1 143 ? -7.528 -4.731 9.947 1.00 98.25 143 GLN A O 1
ATOM 1081 N N . ALA A 1 144 ? -6.213 -3.218 8.920 1.00 98.38 144 ALA A N 1
ATOM 1082 C CA . ALA A 1 144 ? -7.195 -2.134 8.987 1.00 98.38 144 ALA A CA 1
ATOM 1083 C C . ALA A 1 144 ? -8.494 -2.494 8.254 1.00 98.38 144 ALA A C 1
ATOM 1085 O O . ALA A 1 144 ? -9.593 -2.341 8.791 1.00 98.38 144 ALA A O 1
ATOM 1086 N N . ARG A 1 145 ? -8.379 -3.015 7.027 1.00 98.06 145 ARG A N 1
ATOM 1087 C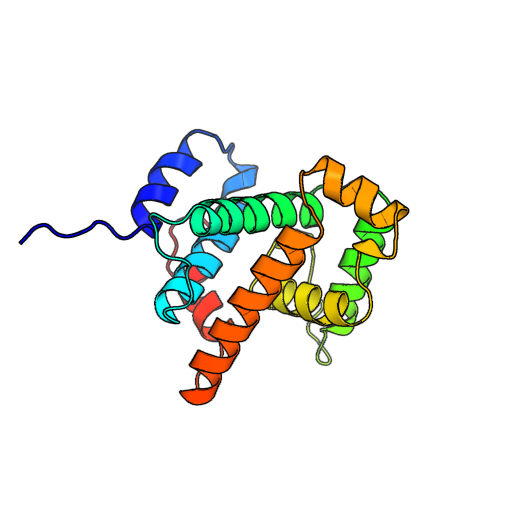 CA . ARG A 1 145 ? -9.533 -3.409 6.214 1.00 98.06 145 ARG A CA 1
ATOM 1088 C C . ARG A 1 145 ? -10.356 -4.491 6.905 1.00 98.06 145 ARG A C 1
ATOM 1090 O O . ARG A 1 145 ? -11.580 -4.392 6.935 1.00 98.06 145 ARG A O 1
ATOM 1097 N N . ASP A 1 146 ? -9.706 -5.512 7.454 1.00 98.00 146 ASP A N 1
ATOM 1098 C CA . ASP A 1 146 ? -10.380 -6.613 8.139 1.00 98.00 146 ASP A CA 1
ATOM 1099 C C . ASP A 1 146 ? -11.064 -6.146 9.426 1.00 98.00 146 ASP A C 1
ATOM 1101 O O . ASP A 1 146 ? -12.213 -6.529 9.671 1.00 98.00 146 ASP A O 1
ATOM 1105 N N . ARG A 1 147 ? -10.422 -5.249 10.187 1.00 98.12 147 ARG A N 1
ATOM 1106 C CA . ARG A 1 147 ? -11.018 -4.609 11.364 1.00 98.12 147 ARG A CA 1
ATOM 1107 C C . ARG A 1 147 ? -12.295 -3.860 10.995 1.00 98.12 147 ARG A C 1
ATOM 1109 O O . ARG A 1 147 ? -13.356 -4.182 11.526 1.00 98.12 147 ARG A O 1
ATOM 1116 N N . PHE A 1 148 ? -12.235 -2.939 10.036 1.00 98.19 148 PHE A N 1
ATOM 1117 C CA . PHE A 1 148 ? -13.414 -2.175 9.621 1.00 98.19 148 PHE A CA 1
ATOM 1118 C C . PHE A 1 148 ? -14.501 -3.049 9.005 1.00 98.19 148 PHE A C 1
ATOM 1120 O O . PHE A 1 148 ? -15.680 -2.861 9.301 1.00 98.19 148 PHE A O 1
ATOM 1127 N N . ARG A 1 149 ? -14.126 -4.055 8.210 1.00 97.44 149 ARG A N 1
ATOM 1128 C CA . ARG A 1 149 ? -15.084 -5.009 7.644 1.00 97.44 149 ARG A CA 1
ATOM 1129 C C . ARG A 1 149 ? -15.835 -5.768 8.737 1.00 97.44 149 ARG A C 1
ATOM 1131 O O . ARG A 1 149 ? -17.041 -5.955 8.599 1.00 97.44 149 ARG A O 1
ATOM 1138 N N . SER A 1 150 ? -15.161 -6.165 9.820 1.00 97.50 150 SER A N 1
ATOM 1139 C CA . SER A 1 150 ? -15.813 -6.818 10.968 1.00 97.50 150 SER A CA 1
ATOM 1140 C C . SER A 1 150 ? -16.834 -5.917 11.679 1.00 97.50 150 SER A C 1
ATOM 1142 O O . SER A 1 150 ? -17.782 -6.414 12.279 1.00 97.50 150 SER A O 1
ATOM 1144 N N . GLU A 1 151 ? -16.682 -4.598 11.546 1.00 96.50 151 GLU A N 1
ATOM 1145 C CA . GLU A 1 151 ? -17.591 -3.570 12.070 1.00 96.50 151 GLU A CA 1
ATOM 1146 C C . GLU A 1 151 ? -18.651 -3.120 11.044 1.00 96.50 151 GLU A C 1
ATOM 1148 O O . GLU A 1 151 ? -19.417 -2.196 11.309 1.00 96.50 151 GLU A O 1
ATOM 1153 N N . GLY A 1 152 ? -18.695 -3.728 9.851 1.00 97.31 152 GLY A N 1
ATOM 1154 C CA . GLY A 1 152 ? -19.605 -3.326 8.771 1.00 97.31 152 GLY A CA 1
ATOM 1155 C C . GLY A 1 152 ? -19.230 -2.004 8.088 1.00 97.31 152 GLY A C 1
ATOM 1156 O O . GLY A 1 152 ? -20.071 -1.380 7.440 1.00 97.31 152 GLY A O 1
ATOM 1157 N N . ARG A 1 153 ? -17.979 -1.557 8.224 1.00 97.75 153 ARG A N 1
ATOM 1158 C CA . ARG A 1 153 ? -17.469 -0.286 7.694 1.00 97.75 153 ARG A CA 1
ATOM 1159 C C . ARG A 1 153 ? -16.571 -0.521 6.479 1.00 97.75 153 ARG A C 1
ATOM 1161 O O . ARG A 1 153 ? -15.875 -1.529 6.382 1.00 97.75 153 ARG A O 1
ATOM 1168 N N . ASN A 1 154 ? -16.572 0.428 5.543 1.00 96.44 154 ASN A N 1
ATOM 1169 C CA . ASN A 1 154 ? -15.743 0.377 4.338 1.00 96.44 154 ASN A CA 1
ATOM 1170 C C . ASN A 1 154 ? -14.511 1.283 4.489 1.00 96.44 154 ASN A C 1
ATOM 1172 O O . ASN A 1 154 ? -14.656 2.493 4.667 1.00 96.44 154 ASN A O 1
ATOM 1176 N N . ILE A 1 155 ? -13.309 0.709 4.375 1.00 97.38 155 ILE A N 1
ATOM 1177 C CA . ILE A 1 155 ? -12.042 1.435 4.555 1.00 97.38 155 ILE A CA 1
ATOM 1178 C C . ILE A 1 155 ? -11.874 2.607 3.576 1.00 97.38 155 ILE A C 1
ATOM 1180 O O . ILE A 1 155 ? -11.345 3.647 3.958 1.00 97.38 155 ILE A O 1
ATOM 1184 N N . HIS A 1 156 ? -12.370 2.494 2.340 1.00 95.69 156 HIS A N 1
ATOM 1185 C CA . HIS A 1 156 ? -12.258 3.577 1.364 1.00 95.69 156 HIS A CA 1
ATOM 1186 C C . HIS A 1 156 ? -13.152 4.758 1.725 1.00 95.69 156 HIS A C 1
ATOM 1188 O O . HIS A 1 156 ? -12.723 5.894 1.585 1.00 95.69 156 HIS A O 1
ATOM 1194 N N . HIS A 1 157 ? -14.366 4.517 2.234 1.00 96.44 157 HIS A N 1
ATOM 1195 C CA . HIS A 1 157 ? -15.236 5.604 2.701 1.00 96.44 157 HIS A CA 1
ATOM 1196 C C . HIS A 1 157 ? -14.612 6.360 3.879 1.00 96.44 157 HIS A C 1
ATOM 1198 O O . HIS A 1 157 ? -14.689 7.586 3.930 1.00 96.44 157 HIS A O 1
ATOM 1204 N N . LEU A 1 158 ? -13.964 5.641 4.800 1.00 96.81 158 LEU A N 1
ATOM 1205 C CA . LEU A 1 158 ? -13.248 6.251 5.924 1.00 96.81 158 LEU A CA 1
ATOM 1206 C C . LEU A 1 158 ? -12.056 7.072 5.439 1.00 96.81 158 LEU A C 1
ATOM 1208 O O . LEU A 1 158 ? -11.900 8.224 5.831 1.00 96.81 158 LEU A O 1
ATOM 1212 N N . TYR A 1 159 ? -11.271 6.516 4.520 1.00 96.38 159 TYR A N 1
ATOM 1213 C CA . TYR A 1 159 ? -10.180 7.232 3.875 1.00 96.38 159 TYR A CA 1
ATOM 1214 C C . TYR A 1 159 ? -10.649 8.517 3.175 1.00 96.38 159 TYR A C 1
ATOM 1216 O O . TYR A 1 159 ? -10.028 9.563 3.360 1.00 96.38 159 TYR A O 1
ATOM 1224 N N . GLU A 1 160 ? -11.749 8.476 2.415 1.00 94.75 160 GLU A N 1
ATOM 1225 C CA . GLU A 1 160 ? -12.282 9.674 1.754 1.00 94.75 160 GLU A CA 1
ATOM 1226 C C . GLU A 1 160 ? -12.708 10.727 2.780 1.00 94.75 160 GLU A C 1
ATOM 1228 O O . GLU A 1 160 ? -12.365 11.900 2.628 1.00 94.75 160 GLU A O 1
ATOM 1233 N N . ALA A 1 161 ? -13.382 10.318 3.861 1.00 94.06 161 ALA A N 1
ATOM 1234 C CA . ALA A 1 161 ? -13.760 11.220 4.946 1.00 94.06 161 ALA A CA 1
ATOM 1235 C C . ALA A 1 161 ? -12.531 11.895 5.583 1.00 94.06 161 ALA A C 1
ATOM 1237 O O . ALA A 1 161 ? -12.518 13.119 5.739 1.00 94.06 161 ALA A O 1
ATOM 1238 N N . GLN A 1 162 ? -11.471 11.126 5.863 1.00 93.81 162 GLN A N 1
ATOM 1239 C CA . GLN A 1 162 ? -10.208 11.661 6.377 1.00 93.81 162 GLN A CA 1
ATOM 1240 C C . GLN A 1 162 ? -9.554 12.620 5.372 1.00 93.81 162 GLN A C 1
ATOM 1242 O O . GLN A 1 162 ? -9.163 13.727 5.745 1.00 93.81 162 GLN A O 1
ATOM 1247 N N . ARG A 1 163 ? -9.506 12.279 4.073 1.00 89.81 163 ARG A N 1
ATOM 1248 C CA . ARG A 1 163 ? -8.968 13.190 3.044 1.00 89.81 163 ARG A CA 1
ATOM 1249 C C . ARG A 1 163 ? -9.742 14.493 2.951 1.00 89.81 163 ARG A C 1
ATOM 1251 O O . ARG A 1 163 ? -9.121 15.542 2.778 1.00 89.81 163 ARG A O 1
ATOM 1258 N N . HIS A 1 164 ? -11.067 14.434 3.054 1.00 88.12 164 HIS A N 1
ATOM 1259 C CA . HIS A 1 164 ? -11.936 15.602 2.941 1.00 88.12 164 HIS A CA 1
ATOM 1260 C C . HIS A 1 164 ? -11.787 16.555 4.126 1.00 88.12 164 HIS A C 1
ATOM 1262 O O . HIS A 1 164 ? -11.907 17.766 3.922 1.00 88.12 164 HIS A O 1
ATOM 1268 N N . ALA A 1 165 ? -11.514 16.017 5.318 1.00 85.44 165 ALA A N 1
ATOM 1269 C CA . ALA A 1 165 ? -11.293 16.777 6.544 1.00 85.44 165 ALA A CA 1
ATOM 1270 C C . ALA A 1 165 ? -9.915 17.466 6.603 1.00 85.44 165 ALA A C 1
ATOM 1272 O O . ALA A 1 165 ? -9.721 18.377 7.407 1.00 85.44 165 ALA A O 1
ATOM 1273 N N . MET A 1 166 ? -8.956 17.063 5.761 1.00 82.44 166 MET A N 1
ATOM 1274 C CA . MET A 1 166 ? -7.605 17.627 5.780 1.00 82.44 166 MET A CA 1
ATOM 1275 C C . MET A 1 166 ? -7.520 18.994 5.083 1.00 82.44 166 MET A C 1
ATOM 1277 O O . MET A 1 166 ? -8.054 19.162 3.985 1.00 82.44 166 MET A O 1
ATOM 1281 N N . PRO A 1 167 ? -6.781 19.961 5.664 1.00 64.94 167 PRO A N 1
ATOM 1282 C CA . PRO A 1 167 ? -6.681 21.327 5.144 1.00 64.94 167 PRO A CA 1
ATOM 1283 C C . PRO A 1 167 ? -5.803 21.459 3.887 1.00 64.94 167 PRO A C 1
ATOM 1285 O O . PRO A 1 167 ? -5.729 22.536 3.304 1.00 64.94 167 PRO A O 1
ATOM 1288 N N . LEU A 1 168 ? -5.128 20.384 3.468 1.00 56.22 168 LEU A N 1
ATOM 1289 C CA . LEU A 1 168 ? -4.237 20.353 2.308 1.00 56.22 168 LEU A CA 1
ATOM 1290 C C . LEU A 1 168 ? -4.949 19.636 1.148 1.00 56.22 168 LEU A C 1
ATOM 1292 O O . LEU A 1 168 ? -4.945 18.401 1.061 1.00 56.22 168 LEU A O 1
ATOM 1296 N N . ARG A 1 169 ? -5.618 20.421 0.298 1.00 52.97 169 ARG A N 1
ATOM 1297 C CA . ARG A 1 169 ? -6.128 19.993 -1.012 1.00 52.97 169 ARG A CA 1
ATOM 1298 C C . ARG A 1 169 ? -5.213 20.508 -2.107 1.00 52.97 169 ARG A C 1
ATOM 1300 O O . ARG A 1 169 ? -4.777 21.674 -1.992 1.00 52.97 169 ARG A O 1
#

Sequence (169 aa):
MLRLMPLALACALWVNSAAGESNRPLVGHIMALLAVFEEADVLPPETAPEANELIHALIQTQAALTKSTNPATRRWFAEALRRSEAPGAELDAREGLTSRALEAIAAYADTHSPAARPDVMAGLQEFNVSAADIDLMARVYRQARDRFRSEGRNIHHLYEAQRHAMPLR

Foldseek 3Di:
DDPDDPVLVVVVVVVVVPDDLLCLLQVLQLSLVVVLLVVLVLQDPPPDPLNVLQSLLQSLVQCLLQPQPQPVQVVLLLVLQVVLDDPPDRDDSNSTCHLSSLQSLLVSCVPPPCVVPVSNVVRSVVSPHDSVSNVSSSVSSVSSQVSQVVVVHHSNVSSVVSSVPDPRD

Radius of gyration: 15.61 Å; chains: 1; bounding box: 35×37×50 Å

pLDDT: mean 85.17, std 18.89, range [34.5, 98.38]

Secondary structure (DSSP, 8-state):
---PPPHHHHHHHHHTTS--GGGHHHHHHHHHHHHHHHHTT-SPPTTSHHHHHHHHHHHHHHHHHHH---HHHHHHHHHHHHHT--T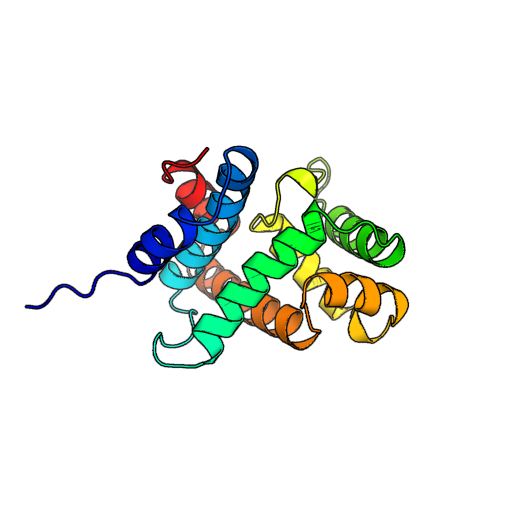T-PPPGGG-S-HHHHHHHHHHHTTS-GGG-HHHHHHHHTTT--HHHHHHHHHHHHHHHHHHHHTT--HHHHHHHHHHHSS--